Protein AF-K2AXE4-F1 (afdb_monomer)

Foldseek 3Di:
DDDLVVLLQPVVVVDVALVVLVVDPVDDLVSSLSSLVSVLVVLVVVVVVCVVPDPDDDDDPRSNVRSVVSNVVSVVVVVVPPDPPDDDD

Mean predicted aligne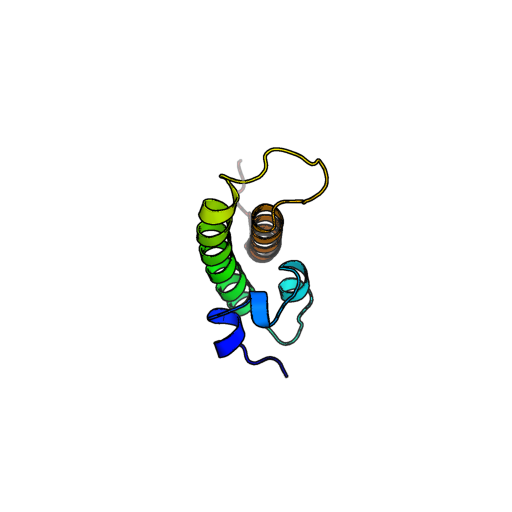d error: 9.84 Å

Structure (mmCIF, N/CA/C/O back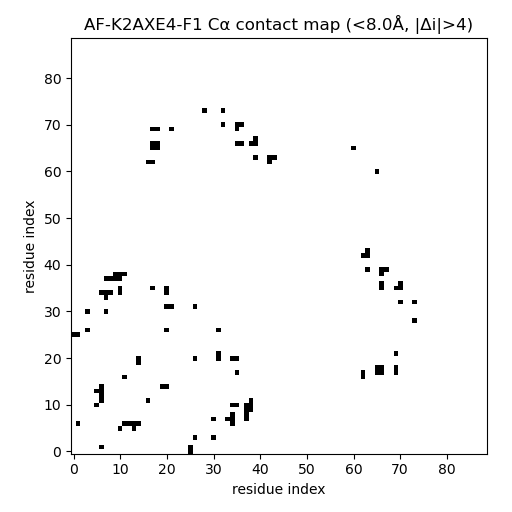bone):
data_AF-K2AXE4-F1
#
_entry.id   AF-K2AXE4-F1
#
loop_
_atom_site.group_PDB
_atom_site.id
_atom_site.type_symbol
_atom_site.label_atom_id
_atom_site.label_alt_id
_atom_site.label_comp_id
_atom_site.label_asym_id
_atom_site.label_entity_id
_atom_site.label_seq_id
_atom_site.pdbx_PDB_ins_code
_atom_site.Cartn_x
_atom_site.Cartn_y
_atom_site.Cartn_z
_atom_site.occupancy
_atom_site.B_iso_or_equiv
_atom_site.auth_seq_id
_atom_site.auth_comp_id
_atom_site.auth_asym_id
_atom_site.auth_atom_id
_atom_site.pdbx_PDB_model_num
ATOM 1 N N . MET A 1 1 ? -2.181 -15.306 6.240 1.00 68.50 1 MET A N 1
ATOM 2 C CA . MET A 1 1 ? -2.176 -14.220 7.241 1.00 68.50 1 MET A CA 1
ATOM 3 C C . MET A 1 1 ? -0.956 -13.373 6.939 1.00 68.50 1 MET A C 1
ATOM 5 O O . MET A 1 1 ? 0.155 -13.878 7.059 1.00 68.50 1 MET A O 1
ATOM 9 N N . ILE A 1 2 ? -1.161 -12.173 6.404 1.00 81.12 2 ILE A N 1
ATOM 10 C CA . ILE A 1 2 ? -0.065 -11.276 6.019 1.00 81.12 2 ILE A CA 1
ATOM 11 C C . ILE A 1 2 ? 0.553 -10.668 7.275 1.00 81.12 2 ILE A C 1
ATOM 13 O O . ILE A 1 2 ? -0.152 -10.343 8.229 1.00 81.12 2 ILE A O 1
ATOM 17 N N . ASN A 1 3 ? 1.879 -10.545 7.286 1.00 87.44 3 ASN A N 1
ATOM 18 C CA . ASN A 1 3 ? 2.584 -9.876 8.368 1.00 87.44 3 ASN A CA 1
ATOM 19 C C . ASN A 1 3 ? 2.652 -8.378 8.066 1.00 87.44 3 ASN A C 1
ATOM 21 O O . ASN A 1 3 ? 3.519 -7.940 7.312 1.00 87.44 3 ASN A O 1
ATOM 25 N N . VAL A 1 4 ? 1.748 -7.606 8.670 1.00 85.75 4 VAL A N 1
ATOM 26 C CA . VAL A 1 4 ? 1.662 -6.153 8.465 1.00 85.75 4 VAL A CA 1
ATOM 27 C C . VAL A 1 4 ? 2.977 -5.456 8.804 1.00 85.75 4 VAL A C 1
ATOM 29 O O . VAL A 1 4 ? 3.426 -4.597 8.055 1.00 85.75 4 VAL A O 1
ATOM 32 N N . ALA A 1 5 ? 3.638 -5.854 9.895 1.00 88.12 5 ALA A N 1
ATOM 33 C CA . ALA A 1 5 ? 4.908 -5.250 10.287 1.00 88.12 5 ALA A CA 1
ATOM 34 C C . ALA A 1 5 ? 5.974 -5.436 9.200 1.00 88.12 5 ALA A C 1
ATOM 36 O O . ALA A 1 5 ? 6.748 -4.522 8.944 1.00 88.12 5 ALA A O 1
ATOM 37 N N . LYS A 1 6 ? 5.980 -6.591 8.524 1.00 87.00 6 LYS A N 1
ATOM 38 C CA . LYS A 1 6 ? 6.886 -6.836 7.398 1.00 87.00 6 LYS A CA 1
ATOM 39 C C . LYS A 1 6 ? 6.466 -6.060 6.148 1.00 87.00 6 LYS A C 1
ATOM 41 O O . LYS A 1 6 ? 7.324 -5.478 5.506 1.00 87.00 6 LYS A O 1
ATOM 46 N N . ALA A 1 7 ? 5.16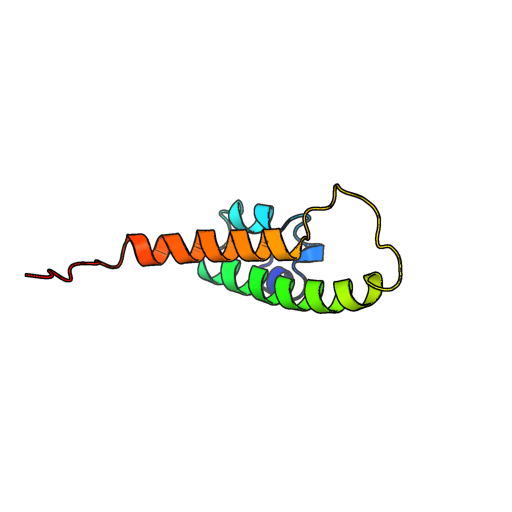9 -5.998 5.854 1.00 87.94 7 ALA A N 1
ATOM 47 C CA . ALA A 1 7 ? 4.639 -5.240 4.721 1.00 87.94 7 ALA A CA 1
ATOM 48 C C . ALA A 1 7 ? 4.905 -3.727 4.816 1.00 87.94 7 ALA A C 1
ATOM 50 O O . ALA A 1 7 ? 5.023 -3.072 3.794 1.00 87.94 7 ALA A O 1
ATOM 51 N N . LYS A 1 8 ? 5.015 -3.168 6.026 1.00 86.50 8 LYS A N 1
ATOM 52 C CA . LYS A 1 8 ? 5.383 -1.756 6.239 1.00 86.50 8 LYS A CA 1
ATOM 53 C C . LYS A 1 8 ? 6.861 -1.460 5.992 1.00 86.50 8 LYS A C 1
ATOM 55 O O . LYS A 1 8 ? 7.202 -0.315 5.713 1.00 86.50 8 LYS A O 1
ATOM 60 N N . ILE A 1 9 ? 7.715 -2.466 6.185 1.00 86.88 9 ILE A N 1
ATOM 61 C CA . ILE A 1 9 ? 9.169 -2.352 6.025 1.00 86.88 9 ILE A CA 1
ATOM 62 C C . ILE A 1 9 ? 9.555 -2.617 4.576 1.00 86.88 9 ILE A C 1
ATOM 64 O O . ILE A 1 9 ? 10.370 -1.893 4.035 1.00 86.88 9 ILE A O 1
ATOM 68 N N . ASP A 1 10 ? 8.995 -3.668 3.980 1.00 84.38 10 ASP A N 1
ATOM 69 C CA . ASP A 1 10 ? 9.294 -4.053 2.607 1.00 84.38 10 ASP A CA 1
ATOM 70 C C . ASP A 1 10 ? 8.007 -4.533 1.916 1.00 84.38 10 ASP A C 1
ATOM 72 O O . ASP A 1 10 ? 7.682 -5.731 1.924 1.00 84.38 10 ASP A O 1
ATOM 76 N N . PRO A 1 11 ? 7.200 -3.588 1.407 1.00 85.38 11 PRO A N 1
ATOM 77 C CA . PRO A 1 11 ? 5.938 -3.900 0.753 1.00 85.38 11 PRO A CA 1
ATOM 78 C C . PRO A 1 11 ? 6.139 -4.666 -0.555 1.00 85.38 11 PRO A C 1
ATOM 80 O O . PRO A 1 11 ? 5.385 -5.605 -0.805 1.00 85.38 11 PRO A O 1
ATOM 83 N N . ALA A 1 12 ? 7.180 -4.347 -1.329 1.00 83.50 12 ALA A N 1
ATOM 84 C CA . ALA A 1 12 ? 7.497 -4.991 -2.605 1.00 83.50 12 ALA A CA 1
ATOM 85 C C . ALA A 1 12 ? 7.856 -6.485 -2.463 1.00 83.50 12 ALA A C 1
ATOM 87 O O . ALA A 1 12 ? 7.613 -7.287 -3.363 1.00 83.50 12 ALA A O 1
ATOM 88 N N . GLN A 1 13 ? 8.405 -6.904 -1.317 1.00 85.00 13 GLN A N 1
ATOM 89 C CA . GLN A 1 13 ? 8.639 -8.324 -1.017 1.00 85.00 13 GLN A CA 1
ATOM 90 C C . GLN A 1 13 ? 7.359 -9.103 -0.685 1.00 85.00 13 GLN A C 1
ATOM 92 O O . GLN A 1 13 ? 7.364 -10.337 -0.721 1.00 85.00 13 GLN A O 1
ATO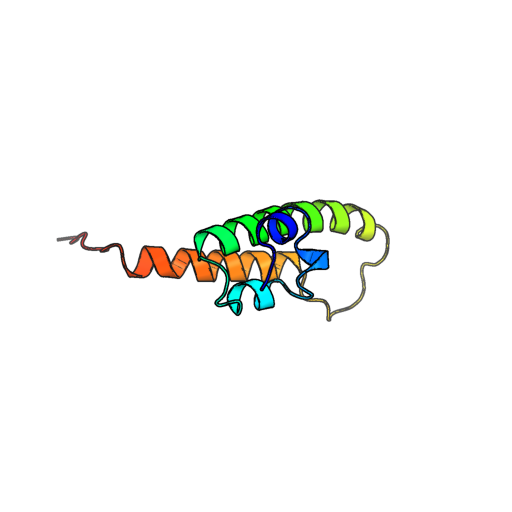M 97 N N . ILE A 1 14 ? 6.286 -8.418 -0.286 1.00 87.94 14 ILE A N 1
ATOM 98 C CA . ILE A 1 14 ? 5.015 -9.043 0.109 1.00 87.94 14 ILE A CA 1
ATOM 99 C C . ILE A 1 14 ? 3.989 -8.963 -1.020 1.00 87.94 14 ILE A C 1
ATOM 101 O O . ILE A 1 14 ? 3.246 -9.921 -1.239 1.00 87.94 14 ILE A O 1
ATOM 105 N N . PHE A 1 15 ? 3.962 -7.839 -1.725 1.00 86.69 15 PHE A N 1
ATOM 106 C CA . PHE A 1 15 ? 3.011 -7.518 -2.772 1.00 86.69 15 PHE A CA 1
ATOM 107 C C . PHE A 1 15 ? 3.753 -7.284 -4.079 1.00 86.69 15 PHE A C 1
ATOM 109 O O . PHE A 1 15 ? 4.740 -6.558 -4.117 1.00 86.69 15 PHE A O 1
ATOM 116 N N . ALA A 1 16 ? 3.254 -7.884 -5.157 1.00 83.69 16 ALA A N 1
ATOM 117 C CA . ALA A 1 16 ? 3.796 -7.643 -6.488 1.00 83.69 16 ALA A CA 1
ATOM 118 C C . ALA A 1 16 ? 3.346 -6.281 -7.037 1.00 83.69 16 ALA A C 1
ATOM 120 O O . ALA A 1 16 ? 4.098 -5.644 -7.769 1.00 83.69 16 ALA A O 1
ATOM 121 N N . HIS A 1 17 ? 2.135 -5.840 -6.667 1.00 85.25 17 HIS A N 1
ATOM 122 C CA . HIS A 1 17 ? 1.563 -4.571 -7.100 1.00 85.25 17 HIS A CA 1
ATOM 123 C C . HIS A 1 17 ? 0.936 -3.798 -5.929 1.00 85.25 17 HIS A C 1
ATOM 125 O O . HIS A 1 17 ? 0.338 -4.401 -5.033 1.00 85.25 17 HIS A O 1
ATOM 131 N N . PRO A 1 18 ? 0.992 -2.456 -5.931 1.00 87.44 18 PRO A N 1
ATOM 132 C CA . PRO A 1 18 ? 0.319 -1.630 -4.925 1.00 87.44 18 PRO A CA 1
ATOM 133 C C . PRO A 1 18 ? -1.202 -1.832 -4.924 1.00 87.44 18 PRO A C 1
ATOM 135 O O . PRO A 1 18 ? -1.838 -1.735 -3.871 1.00 87.44 18 PRO A O 1
ATOM 138 N N . ALA A 1 19 ? -1.788 -2.211 -6.065 1.00 87.88 19 ALA A N 1
ATOM 139 C CA . ALA A 1 19 ? -3.190 -2.607 -6.149 1.00 87.88 19 ALA A CA 1
ATOM 140 C C . ALA A 1 19 ? -3.541 -3.827 -5.266 1.00 87.88 19 ALA A C 1
ATOM 142 O O . ALA A 1 19 ? -4.644 -3.879 -4.715 1.00 87.88 19 ALA A O 1
ATOM 143 N N . ASP A 1 20 ? -2.620 -4.778 -5.053 1.00 90.31 20 ASP A N 1
ATOM 144 C CA . ASP A 1 20 ? -2.857 -5.924 -4.159 1.00 90.31 20 ASP A CA 1
ATOM 145 C C . ASP A 1 20 ? -3.086 -5.465 -2.710 1.00 90.31 20 ASP A C 1
ATOM 147 O O . ASP A 1 20 ? -3.934 -6.012 -2.001 1.00 90.31 20 ASP A O 1
ATOM 151 N N . VAL A 1 21 ? -2.413 -4.390 -2.283 1.00 90.50 21 VAL A N 1
ATOM 152 C CA . VAL A 1 21 ? -2.585 -3.794 -0.947 1.00 90.50 21 VAL A CA 1
ATOM 153 C C . VAL A 1 21 ? -4.017 -3.278 -0.763 1.00 90.50 21 VAL A C 1
ATOM 155 O O . VAL A 1 21 ? -4.593 -3.402 0.321 1.00 90.50 21 VAL A O 1
ATOM 158 N N . LEU A 1 22 ? -4.637 -2.737 -1.821 1.00 88.81 22 LEU A N 1
ATOM 159 C CA . LEU A 1 22 ? -6.044 -2.325 -1.782 1.00 88.81 22 LEU A CA 1
ATOM 160 C C . LEU A 1 22 ? -6.983 -3.518 -1.641 1.00 88.81 22 LEU A C 1
ATOM 162 O O . LEU A 1 22 ? -7.954 -3.440 -0.882 1.00 88.81 22 LEU A O 1
ATOM 166 N N . HIS A 1 23 ? -6.699 -4.604 -2.356 1.00 88.75 23 HIS A N 1
ATOM 167 C CA . HIS A 1 23 ? -7.531 -5.804 -2.370 1.00 88.75 23 HIS A CA 1
ATOM 168 C C . HIS A 1 23 ? -7.403 -6.627 -1.084 1.00 88.75 23 HIS A C 1
ATOM 170 O O . HIS A 1 23 ? -8.292 -7.419 -0.768 1.00 88.75 23 HIS A O 1
ATOM 176 N N . GLU A 1 24 ? -6.356 -6.397 -0.292 1.00 89.50 24 GLU A N 1
ATOM 177 C CA . GLU A 1 24 ? -6.167 -7.102 0.964 1.00 89.50 24 GLU A CA 1
ATOM 178 C C . GLU A 1 24 ? -7.206 -6.737 2.023 1.00 89.50 24 GLU A C 1
ATOM 180 O O . GLU A 1 24 ? -7.182 -5.668 2.635 1.00 89.50 24 GLU A O 1
ATOM 185 N N . ALA A 1 25 ? -8.116 -7.669 2.295 1.00 86.69 25 ALA A N 1
ATOM 186 C CA . ALA A 1 25 ? -9.098 -7.547 3.370 1.00 86.69 25 ALA A CA 1
ATOM 187 C C . ALA A 1 25 ? -8.476 -7.737 4.766 1.00 86.69 25 ALA A C 1
ATOM 189 O O . ALA A 1 25 ? -9.086 -7.369 5.767 1.00 86.69 25 ALA A O 1
ATOM 190 N N . SER A 1 26 ? -7.266 -8.304 4.837 1.00 87.81 26 SER A N 1
ATOM 191 C CA . SER A 1 26 ? -6.533 -8.513 6.091 1.00 87.81 26 SER A CA 1
ATOM 192 C C . SER A 1 26 ? -5.992 -7.213 6.692 1.00 87.81 26 SER A C 1
ATOM 194 O O . SER A 1 26 ? -5.620 -7.200 7.863 1.00 87.81 26 SER A O 1
ATOM 196 N N . LEU A 1 27 ? -5.900 -6.154 5.883 1.00 88.56 27 LEU A N 1
ATOM 197 C CA . LEU A 1 27 ? -5.317 -4.873 6.255 1.00 88.56 27 LEU A CA 1
ATOM 198 C C . LEU A 1 27 ? -6.410 -3.844 6.507 1.00 88.56 27 LEU A C 1
ATOM 200 O O . LEU A 1 27 ? -7.352 -3.694 5.722 1.00 88.56 27 LEU A O 1
ATOM 204 N N . THR A 1 28 ? -6.245 -3.074 7.573 1.00 89.44 28 THR A N 1
ATOM 205 C CA . THR A 1 28 ? -7.060 -1.879 7.785 1.00 89.44 28 THR A CA 1
ATOM 206 C C . THR A 1 28 ? -6.674 -0.784 6.795 1.00 89.44 28 THR A C 1
ATOM 208 O O . THR A 1 28 ? -5.561 -0.741 6.274 1.00 89.44 28 THR A O 1
ATOM 211 N N . ARG A 1 29 ? -7.594 0.147 6.539 1.00 87.38 29 ARG A N 1
ATOM 212 C CA . ARG A 1 29 ? -7.347 1.290 5.649 1.00 87.38 29 ARG A CA 1
ATOM 213 C C . ARG A 1 29 ? -6.108 2.093 6.058 1.00 87.38 29 ARG A C 1
ATOM 215 O O . ARG A 1 29 ? -5.325 2.467 5.194 1.00 87.38 29 ARG A O 1
ATOM 222 N N . GLU A 1 30 ? -5.914 2.317 7.355 1.00 89.50 30 GLU A N 1
ATOM 223 C CA . GLU A 1 30 ? -4.733 3.010 7.883 1.00 89.50 30 GLU A CA 1
ATOM 224 C C . GLU A 1 30 ? -3.443 2.232 7.598 1.00 89.50 30 GLU A C 1
ATOM 226 O O . GLU A 1 30 ? -2.465 2.819 7.145 1.00 89.50 30 GLU A O 1
ATOM 231 N N . GLU A 1 31 ? -3.449 0.908 7.776 1.00 91.56 31 GLU A N 1
ATOM 232 C CA . GLU A 1 31 ? -2.298 0.061 7.445 1.00 91.56 31 GLU A CA 1
ATOM 233 C C . GLU A 1 31 ? -1.991 0.066 5.949 1.00 91.56 31 GLU A C 1
ATOM 235 O O . GLU A 1 31 ? -0.825 0.150 5.581 1.00 91.56 31 GLU A O 1
ATOM 240 N N . LYS A 1 32 ? -3.015 0.041 5.087 1.00 92.12 32 LYS A N 1
ATOM 241 C CA . LYS A 1 32 ? -2.836 0.158 3.632 1.00 92.12 32 LYS A CA 1
ATOM 242 C C . LYS A 1 32 ? -2.160 1.474 3.258 1.00 92.12 32 LYS A C 1
ATOM 244 O O . LYS A 1 32 ? -1.238 1.468 2.452 1.00 92.12 32 LYS A O 1
ATOM 249 N N . ILE A 1 33 ? -2.592 2.587 3.856 1.00 91.75 33 ILE A N 1
ATOM 250 C CA . ILE A 1 33 ? -1.987 3.908 3.630 1.00 91.75 33 ILE A CA 1
ATOM 251 C C . ILE A 1 33 ? -0.525 3.917 4.085 1.00 91.75 33 ILE A C 1
ATOM 253 O O . ILE A 1 33 ? 0.326 4.431 3.369 1.00 91.75 33 ILE A O 1
ATOM 257 N N . ASP A 1 34 ? -0.234 3.354 5.257 1.00 92.00 34 ASP A N 1
ATOM 258 C CA . ASP A 1 34 ? 1.121 3.301 5.815 1.00 92.00 34 ASP A CA 1
ATOM 259 C C . ASP A 1 34 ? 2.069 2.479 4.924 1.00 92.00 34 ASP A C 1
ATOM 261 O O . ASP A 1 34 ? 3.149 2.942 4.574 1.00 92.00 34 ASP A O 1
ATOM 265 N N . ILE A 1 35 ? 1.612 1.307 4.471 1.00 91.94 35 ILE A N 1
ATOM 266 C CA . ILE A 1 35 ? 2.334 0.416 3.549 1.00 91.94 35 ILE A CA 1
ATOM 267 C C . ILE A 1 35 ? 2.599 1.116 2.210 1.00 91.94 35 ILE A C 1
ATOM 269 O O . ILE A 1 35 ? 3.735 1.138 1.746 1.00 91.94 35 ILE A O 1
ATOM 273 N N . LEU A 1 36 ? 1.569 1.716 1.601 1.00 91.44 36 LEU A N 1
ATOM 274 C CA . LEU A 1 36 ? 1.691 2.420 0.320 1.00 91.44 36 LEU A CA 1
ATOM 275 C C . LEU A 1 36 ? 2.618 3.640 0.412 1.00 91.44 36 LEU A C 1
ATOM 277 O O . LEU A 1 36 ? 3.349 3.910 -0.532 1.00 91.44 36 LEU A O 1
ATOM 281 N N . LYS A 1 37 ? 2.628 4.357 1.543 1.00 89.75 37 LYS A N 1
ATOM 282 C CA . LYS A 1 37 ? 3.551 5.480 1.774 1.00 89.75 37 LYS A CA 1
ATOM 283 C C . LYS A 1 37 ? 5.004 5.041 1.914 1.00 89.75 37 LYS A C 1
ATOM 285 O O . LYS A 1 37 ? 5.871 5.711 1.364 1.00 89.75 37 LYS A O 1
ATOM 290 N N . SER A 1 38 ? 5.275 3.952 2.639 1.00 89.31 38 SER A N 1
ATOM 291 C CA . SER A 1 38 ? 6.627 3.376 2.666 1.00 89.31 38 SER A CA 1
ATOM 292 C C . SER A 1 38 ? 7.053 2.972 1.257 1.00 89.31 38 SER A C 1
ATOM 294 O O . SER A 1 38 ? 8.140 3.325 0.819 1.00 89.31 38 SER A O 1
ATOM 296 N N . TRP A 1 39 ? 6.152 2.325 0.510 1.00 88.31 39 TRP A N 1
ATOM 297 C CA . TRP A 1 39 ? 6.433 1.893 -0.856 1.00 88.31 39 TRP A CA 1
ATOM 298 C C . TRP A 1 39 ? 6.732 3.063 -1.802 1.00 88.31 39 TRP A C 1
ATOM 300 O O . TRP A 1 39 ? 7.643 2.973 -2.614 1.00 88.31 39 TRP A O 1
ATOM 310 N N . GLU A 1 40 ? 6.008 4.180 -1.678 1.00 87.81 40 GLU A N 1
ATOM 311 C CA . GLU A 1 40 ? 6.277 5.409 -2.438 1.00 87.81 40 GLU A CA 1
ATOM 312 C C . GLU A 1 40 ? 7.731 5.869 -2.268 1.00 87.81 40 GLU A C 1
ATOM 314 O O . GLU A 1 40 ? 8.372 6.268 -3.238 1.00 87.81 40 GLU A O 1
ATOM 319 N N . TYR A 1 41 ? 8.251 5.801 -1.040 1.00 83.19 41 TYR A N 1
ATOM 320 C CA . TYR A 1 41 ? 9.609 6.221 -0.717 1.00 83.19 41 TYR A CA 1
ATOM 321 C C . TYR A 1 41 ? 10.653 5.261 -1.302 1.00 83.19 41 TYR A C 1
ATOM 323 O O . TYR A 1 41 ? 11.571 5.718 -1.982 1.00 83.19 41 TYR A O 1
ATOM 331 N N . ASP A 1 42 ? 10.464 3.950 -1.125 1.00 78.94 42 ASP A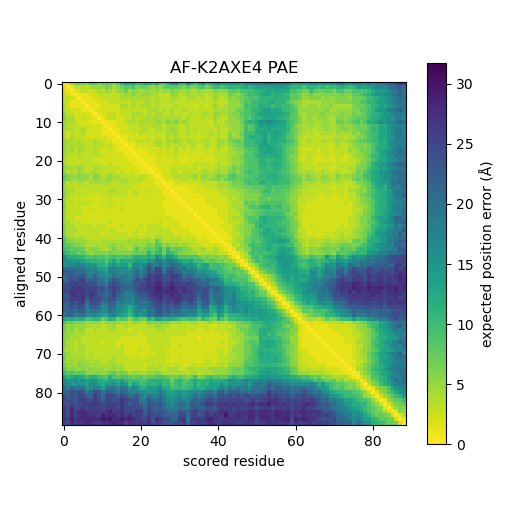 N 1
ATOM 332 C CA . ASP A 1 42 ? 11.336 2.913 -1.693 1.00 78.94 42 ASP A CA 1
ATOM 333 C C . ASP A 1 42 ? 11.366 2.945 -3.232 1.00 78.94 42 ASP A C 1
ATOM 335 O O . ASP A 1 42 ? 12.443 2.908 -3.826 1.00 78.94 42 ASP A O 1
ATOM 339 N N . GLU A 1 43 ? 10.211 3.075 -3.902 1.00 78.50 43 GLU A N 1
ATOM 340 C CA . GLU A 1 43 ? 10.153 3.190 -5.371 1.00 78.50 43 GLU A CA 1
ATOM 341 C C . GLU A 1 43 ? 10.780 4.495 -5.861 1.00 78.50 43 GLU A C 1
ATOM 343 O O . GLU A 1 43 ? 11.387 4.520 -6.927 1.00 78.50 43 GLU A O 1
ATOM 348 N N . CYS A 1 44 ? 10.661 5.586 -5.099 1.00 69.25 44 CYS A N 1
ATOM 349 C CA . CYS A 1 44 ? 11.332 6.842 -5.423 1.00 69.25 44 CYS A CA 1
ATOM 350 C C . CYS A 1 44 ? 12.861 6.682 -5.353 1.00 69.25 44 CYS A C 1
ATOM 352 O O . CYS A 1 44 ? 13.560 7.14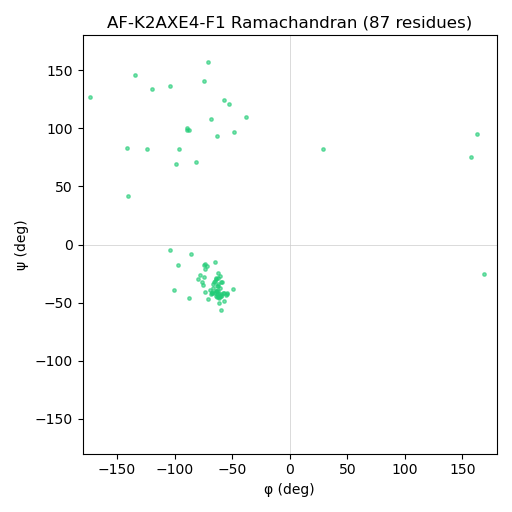4 -6.253 1.00 69.25 44 CYS A O 1
ATOM 354 N N . GLU A 1 45 ? 13.389 5.974 -4.348 1.00 67.88 45 GLU A N 1
ATOM 355 C CA . GLU A 1 45 ? 14.826 5.676 -4.245 1.00 67.88 45 GLU A CA 1
ATOM 356 C C . GLU A 1 45 ? 15.310 4.6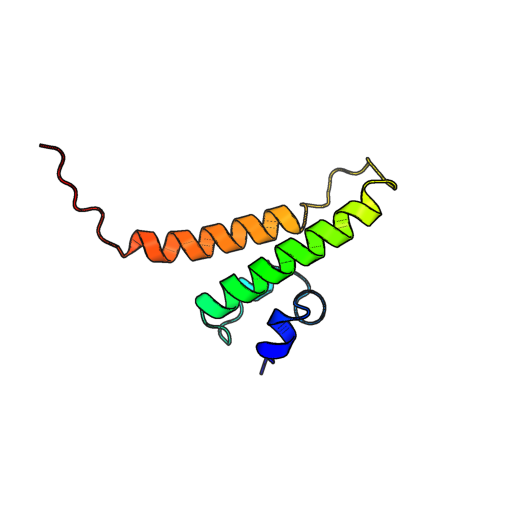83 -5.320 1.00 67.88 45 GLU A C 1
ATOM 358 O O . GLU A 1 45 ? 16.381 4.881 -5.900 1.00 67.88 45 GLU A O 1
ATOM 363 N N . LEU A 1 46 ? 14.517 3.654 -5.644 1.00 62.41 46 LEU A N 1
ATOM 364 C CA . LEU A 1 46 ? 14.811 2.687 -6.712 1.00 62.41 46 LEU A CA 1
ATOM 365 C C . LEU A 1 46 ? 14.754 3.322 -8.108 1.00 62.41 46 LEU A C 1
ATOM 367 O O . LEU A 1 46 ? 15.632 3.071 -8.934 1.00 62.41 46 LEU A O 1
ATOM 371 N N . SER A 1 47 ? 13.779 4.197 -8.365 1.00 54.78 47 SER A N 1
ATOM 372 C CA . SER A 1 47 ? 13.617 4.876 -9.656 1.00 54.78 47 SER A CA 1
ATOM 373 C C . SER A 1 47 ? 14.795 5.807 -9.967 1.00 54.78 47 SER A C 1
ATOM 375 O O . SER A 1 47 ? 15.192 5.918 -11.127 1.00 54.78 47 SER A O 1
ATOM 377 N N . VAL A 1 48 ? 15.437 6.403 -8.952 1.00 54.62 48 VAL A N 1
ATOM 378 C CA . VAL A 1 48 ? 16.670 7.196 -9.137 1.00 54.62 48 VAL A CA 1
ATOM 379 C C . VAL A 1 48 ? 17.829 6.332 -9.652 1.00 54.62 48 VAL A C 1
ATOM 381 O O . VAL A 1 48 ? 18.683 6.831 -10.385 1.00 54.62 48 VAL A O 1
ATOM 384 N N . ALA A 1 49 ? 17.859 5.036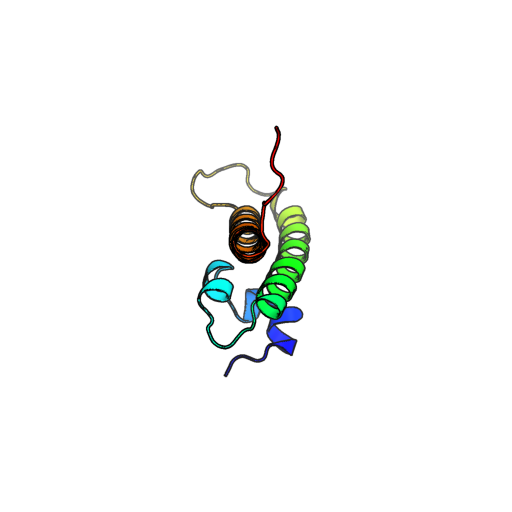 -9.323 1.00 52.16 49 ALA A N 1
ATOM 385 C CA . ALA A 1 49 ? 18.884 4.116 -9.817 1.00 52.16 49 ALA A CA 1
ATOM 386 C C . ALA A 1 49 ? 18.636 3.653 -11.268 1.00 52.16 49 ALA A C 1
ATOM 388 O O . ALA A 1 49 ? 19.594 3.328 -11.973 1.00 52.16 49 ALA A O 1
ATOM 389 N N . GLU A 1 50 ? 17.383 3.646 -11.738 1.00 51.03 50 GLU A N 1
ATOM 390 C CA . GLU A 1 50 ? 17.017 3.205 -13.096 1.00 51.03 50 GLU A CA 1
ATOM 391 C C . GLU A 1 50 ? 16.858 4.356 -14.111 1.00 51.03 50 GLU A C 1
ATOM 393 O O . GLU A 1 50 ? 16.954 4.128 -15.321 1.00 51.03 50 GLU A O 1
ATOM 398 N N . GLU A 1 51 ? 16.705 5.608 -13.661 1.00 49.81 51 GLU A N 1
ATOM 399 C CA . GLU A 1 51 ? 16.569 6.779 -14.546 1.00 49.81 51 GLU A CA 1
ATOM 400 C C . GLU A 1 51 ? 17.816 7.081 -15.406 1.00 49.81 51 GLU A C 1
ATOM 402 O O . GLU A 1 51 ? 17.702 7.776 -16.422 1.00 49.81 51 GLU A O 1
ATOM 407 N N . GLU A 1 52 ? 18.985 6.503 -15.102 1.00 51.22 52 GLU A N 1
ATOM 408 C CA . GLU A 1 52 ? 20.159 6.569 -15.989 1.00 51.22 52 GLU A CA 1
ATOM 409 C C . GLU A 1 52 ? 20.187 5.478 -17.081 1.00 51.22 52 GLU A C 1
ATOM 411 O O . GLU A 1 52 ? 21.024 5.553 -17.985 1.00 51.22 52 GLU A O 1
ATOM 416 N N . ASN A 1 53 ? 19.283 4.484 -17.069 1.00 48.47 53 ASN A N 1
ATOM 417 C CA . ASN A 1 53 ? 19.396 3.322 -17.961 1.00 48.47 53 ASN A CA 1
ATOM 418 C C . ASN A 1 53 ? 18.086 2.805 -18.575 1.00 48.47 53 ASN A C 1
ATOM 420 O O . ASN A 1 53 ? 17.925 1.597 -18.686 1.00 48.47 53 ASN A O 1
ATOM 424 N N . MET A 1 54 ? 17.184 3.688 -19.026 1.00 50.41 54 MET A N 1
ATOM 425 C CA . MET A 1 54 ? 16.467 3.562 -20.317 1.00 50.41 54 MET A CA 1
ATOM 426 C C . MET A 1 54 ? 15.222 4.456 -20.368 1.00 50.41 54 MET A C 1
ATOM 428 O O . MET A 1 54 ? 14.099 4.058 -20.063 1.00 50.41 54 MET A O 1
ATOM 432 N N . ARG A 1 55 ? 15.388 5.653 -20.942 1.00 49.94 55 ARG A N 1
ATOM 433 C CA . ARG A 1 55 ? 14.290 6.306 -21.662 1.00 49.94 55 ARG A CA 1
ATOM 434 C C . ARG A 1 55 ? 13.916 5.438 -22.863 1.00 49.94 55 ARG A C 1
ATOM 436 O O . ARG A 1 55 ? 14.515 5.584 -23.925 1.00 49.94 55 ARG A O 1
ATOM 443 N N . GLY A 1 56 ? 12.935 4.552 -22.726 1.00 49.78 56 GLY A N 1
ATOM 444 C CA . GLY A 1 56 ? 12.381 3.892 -23.905 1.00 49.78 56 GLY A CA 1
ATOM 445 C C . GLY A 1 56 ? 11.690 2.563 -23.674 1.00 49.78 56 GLY A C 1
ATOM 446 O O . GLY A 1 56 ? 12.184 1.543 -24.131 1.00 49.78 56 GLY A O 1
ATOM 447 N N . SER A 1 57 ? 10.481 2.576 -23.121 1.00 43.88 57 SER A N 1
ATOM 448 C CA . SER A 1 57 ? 9.348 1.976 -23.835 1.00 43.88 57 SER A CA 1
ATOM 449 C C . SER A 1 57 ? 8.034 2.231 -23.119 1.00 43.88 57 SER A C 1
ATOM 451 O O . SER A 1 57 ? 7.839 1.941 -21.946 1.00 43.88 57 SER A O 1
ATOM 453 N N . ASN A 1 58 ? 7.127 2.775 -23.910 1.00 48.50 58 ASN A N 1
ATOM 454 C CA . ASN A 1 58 ? 5.706 2.934 -23.694 1.00 48.50 58 ASN A CA 1
ATOM 455 C C . ASN A 1 58 ? 5.075 1.607 -23.206 1.00 48.50 58 ASN A C 1
ATOM 457 O O . ASN A 1 58 ? 4.795 0.738 -24.030 1.00 48.50 58 ASN A O 1
ATOM 461 N N . GLY A 1 59 ? 4.882 1.423 -21.894 1.00 47.19 59 GLY A N 1
ATOM 462 C CA . GLY A 1 59 ? 4.235 0.213 -21.361 1.00 47.19 59 GLY A CA 1
ATOM 463 C C . GLY A 1 59 ? 4.316 -0.009 -19.849 1.00 47.19 59 GLY A C 1
ATOM 464 O O . GLY A 1 59 ? 3.422 -0.646 -19.300 1.00 47.19 59 GLY A O 1
ATOM 465 N N . HIS A 1 60 ? 5.319 0.535 -19.160 1.00 49.16 60 HIS A N 1
ATOM 466 C CA . HIS A 1 60 ? 5.375 0.467 -17.700 1.00 49.16 60 HIS A CA 1
ATOM 467 C C . HIS A 1 60 ? 4.652 1.679 -17.116 1.00 49.16 60 HIS A C 1
ATOM 469 O O . HIS A 1 60 ? 5.196 2.779 -17.076 1.00 49.16 60 HIS A O 1
ATOM 475 N N . ALA A 1 61 ? 3.392 1.498 -16.716 1.00 53.94 61 ALA A N 1
ATOM 476 C CA . ALA A 1 61 ? 2.780 2.412 -15.763 1.00 53.94 61 ALA A CA 1
ATOM 477 C C . ALA A 1 61 ? 3.722 2.492 -14.553 1.00 53.94 61 ALA A C 1
ATOM 479 O O . ALA A 1 61 ? 4.087 1.458 -13.996 1.00 53.94 61 ALA A O 1
ATOM 480 N N . ASN A 1 62 ? 4.205 3.693 -14.230 1.00 72.06 62 ASN A N 1
ATOM 481 C CA . ASN A 1 62 ? 5.149 3.883 -13.134 1.00 72.06 62 ASN A CA 1
ATOM 482 C C . ASN A 1 62 ? 4.508 3.329 -11.856 1.00 72.06 62 ASN A C 1
ATOM 484 O O . ASN A 1 62 ? 3.409 3.761 -11.510 1.00 72.06 62 ASN A O 1
ATOM 488 N N . CYS A 1 63 ? 5.176 2.403 -11.164 1.00 76.38 63 CYS A N 1
ATOM 489 C CA . CYS A 1 63 ? 4.694 1.830 -9.901 1.00 76.38 63 CYS A CA 1
ATOM 490 C C . CYS A 1 63 ? 4.265 2.941 -8.922 1.00 76.38 63 CYS A C 1
ATOM 492 O O . CYS A 1 63 ? 3.200 2.879 -8.309 1.00 76.38 63 CYS A O 1
ATOM 494 N N . LEU A 1 64 ? 5.022 4.043 -8.916 1.00 81.25 64 LEU A N 1
ATOM 495 C CA . LEU A 1 64 ? 4.714 5.280 -8.205 1.00 81.25 64 LEU A CA 1
ATOM 496 C C . LEU A 1 64 ? 3.335 5.886 -8.542 1.00 81.25 64 LEU A C 1
ATOM 498 O O . LEU A 1 64 ? 2.617 6.310 -7.639 1.00 81.25 64 LEU A O 1
ATOM 502 N N . ASP A 1 65 ? 2.936 5.933 -9.817 1.00 83.31 65 ASP A N 1
ATOM 503 C CA . ASP A 1 65 ? 1.612 6.444 -10.212 1.00 83.31 65 ASP A CA 1
ATOM 504 C C . ASP A 1 65 ? 0.490 5.559 -9.657 1.00 83.31 65 ASP A C 1
ATOM 506 O O . ASP A 1 65 ? -0.517 6.056 -9.148 1.00 83.31 65 ASP A O 1
ATOM 510 N N . GLU A 1 66 ? 0.699 4.243 -9.684 1.00 86.62 66 GLU A N 1
ATOM 511 C CA . GLU A 1 66 ? -0.257 3.270 -9.169 1.00 86.62 66 GLU A CA 1
ATOM 512 C C . GLU A 1 66 ? -0.386 3.375 -7.638 1.00 86.62 66 GLU A C 1
ATOM 514 O O . GLU A 1 66 ? -1.504 3.414 -7.115 1.00 86.62 66 GLU A O 1
ATOM 519 N N . ILE A 1 67 ? 0.730 3.549 -6.916 1.00 88.88 67 ILE A N 1
ATOM 520 C CA . ILE A 1 67 ? 0.750 3.841 -5.472 1.00 88.88 67 ILE A CA 1
ATOM 521 C C . ILE A 1 67 ? -0.053 5.114 -5.163 1.00 88.88 67 ILE A C 1
ATOM 523 O O . ILE A 1 67 ? -0.923 5.108 -4.284 1.00 88.88 67 ILE A O 1
ATOM 527 N N . LEU A 1 68 ? 0.181 6.198 -5.910 1.00 88.12 68 LEU A N 1
ATOM 528 C CA . LEU A 1 68 ? -0.525 7.470 -5.730 1.00 88.12 68 LEU A CA 1
ATOM 529 C C . LEU A 1 68 ? -2.028 7.343 -6.012 1.00 88.12 68 LEU A C 1
ATOM 531 O O . LEU A 1 68 ? -2.839 7.916 -5.277 1.00 88.12 68 LEU A O 1
ATOM 535 N N . GLN A 1 69 ? -2.425 6.591 -7.044 1.00 89.81 69 GLN A N 1
ATOM 536 C CA . GLN A 1 69 ? -3.835 6.284 -7.303 1.00 89.81 69 GLN A CA 1
ATOM 537 C C . GLN A 1 69 ? -4.461 5.511 -6.143 1.00 89.81 69 GLN A C 1
ATOM 539 O O . GLN A 1 69 ? -5.552 5.871 -5.692 1.00 89.81 69 GLN A O 1
ATOM 544 N N . CYS A 1 70 ? -3.762 4.506 -5.612 1.00 90.75 70 CYS A N 1
ATOM 545 C CA . CYS A 1 70 ? -4.238 3.721 -4.479 1.00 90.75 70 CYS A CA 1
ATOM 546 C C . CYS A 1 70 ? -4.431 4.590 -3.230 1.00 90.75 70 CYS A C 1
ATOM 548 O O . CYS A 1 70 ? -5.490 4.550 -2.601 1.00 90.75 70 CYS A O 1
ATOM 550 N N . LEU A 1 71 ? -3.457 5.443 -2.906 1.00 89.94 71 LEU A N 1
ATOM 551 C CA . LEU A 1 71 ? -3.548 6.385 -1.790 1.00 89.94 71 LEU A CA 1
ATOM 552 C C . LEU A 1 71 ? -4.720 7.360 -1.949 1.00 89.94 71 LEU A C 1
ATOM 554 O O . LEU A 1 71 ? -5.451 7.602 -0.987 1.00 89.94 71 LEU A O 1
ATOM 558 N N . ARG A 1 72 ? -4.944 7.889 -3.160 1.00 88.69 72 ARG A N 1
ATOM 559 C CA . ARG A 1 72 ? -6.094 8.761 -3.449 1.00 88.69 72 ARG A CA 1
ATOM 560 C C . ARG A 1 72 ? -7.421 8.033 -3.295 1.00 88.69 72 ARG A C 1
ATOM 562 O O . ARG A 1 72 ? -8.336 8.605 -2.711 1.00 88.69 72 ARG A O 1
ATOM 569 N N . ALA A 1 73 ? -7.530 6.804 -3.799 1.00 88.38 73 ALA A N 1
ATOM 570 C CA . ALA A 1 73 ? -8.739 5.994 -3.674 1.00 88.38 73 ALA A CA 1
ATOM 571 C C . ALA A 1 73 ? -9.065 5.719 -2.205 1.00 88.38 73 ALA A C 1
ATOM 573 O O . ALA A 1 73 ? -10.212 5.884 -1.789 1.00 88.38 73 ALA A O 1
ATOM 574 N N . LEU A 1 74 ? -8.043 5.395 -1.404 1.00 87.38 74 LEU A N 1
ATOM 575 C CA . LEU A 1 74 ? -8.202 5.274 0.036 1.00 87.38 74 LEU A CA 1
ATOM 576 C C . LEU A 1 74 ? -8.681 6.605 0.602 1.00 87.38 74 LEU A C 1
ATOM 578 O O . LEU A 1 74 ? -9.753 6.602 1.187 1.00 87.38 74 LEU A O 1
ATOM 582 N N . HIS A 1 75 ? -7.983 7.729 0.393 1.00 84.81 75 HIS A N 1
ATOM 583 C CA . HIS A 1 75 ? -8.331 9.045 0.961 1.00 84.81 75 HIS A CA 1
ATOM 584 C C . HIS A 1 75 ? -9.744 9.529 0.583 1.00 84.81 75 HIS A C 1
ATOM 586 O O . HIS A 1 75 ? -10.479 10.005 1.444 1.00 84.81 75 HIS A O 1
ATOM 592 N N . ALA A 1 76 ? -10.170 9.340 -0.668 1.00 81.44 76 ALA A N 1
ATOM 593 C CA . ALA A 1 76 ? -11.503 9.726 -1.139 1.00 81.44 76 ALA A CA 1
ATOM 594 C C . ALA A 1 76 ? -12.642 9.046 -0.354 1.00 81.44 76 ALA A C 1
ATOM 596 O O . ALA A 1 76 ? -13.690 9.656 -0.129 1.00 81.44 76 ALA A O 1
ATOM 597 N N . ASP A 1 77 ? -12.416 7.820 0.123 1.00 69.88 77 ASP A N 1
ATOM 598 C CA . ASP A 1 77 ? -13.369 7.074 0.948 1.00 69.88 77 ASP A CA 1
ATOM 599 C C . ASP A 1 77 ? -13.614 7.732 2.330 1.00 69.88 77 ASP A C 1
ATOM 601 O O . ASP A 1 77 ? -14.745 7.722 2.812 1.00 69.88 77 ASP A O 1
ATOM 605 N N . GLU A 1 78 ? -12.630 8.419 2.952 1.00 66.38 78 GLU A N 1
ATOM 606 C CA . GLU A 1 78 ? -12.891 9.136 4.227 1.00 66.38 78 GLU A CA 1
ATOM 607 C C . GLU A 1 78 ? -13.672 10.426 4.032 1.00 66.38 78 GLU A C 1
ATOM 609 O O . GLU A 1 78 ? -14.458 10.826 4.895 1.00 66.38 78 GLU A O 1
ATOM 614 N N . THR A 1 79 ? -13.423 11.113 2.918 1.00 58.91 79 THR A N 1
ATOM 615 C CA . THR A 1 79 ? -13.983 12.443 2.687 1.00 58.91 79 THR A CA 1
ATOM 616 C C . THR A 1 79 ? -15.427 12.342 2.216 1.00 58.91 79 THR A C 1
ATOM 618 O O . THR A 1 79 ? -16.237 13.195 2.571 1.00 58.91 79 THR A O 1
ATOM 621 N N . GLY A 1 80 ? -15.786 11.253 1.524 1.00 55.62 80 GLY A N 1
ATOM 622 C CA . GLY A 1 80 ? -17.162 10.955 1.119 1.00 55.62 80 GLY A CA 1
ATOM 623 C C . GLY A 1 80 ? -18.141 10.768 2.287 1.00 55.62 80 GLY A C 1
ATOM 624 O O . GLY A 1 80 ? -19.331 11.031 2.125 1.00 55.62 80 GLY A O 1
ATOM 625 N N . SER A 1 81 ? -17.656 10.395 3.478 1.00 53.38 81 SER A N 1
ATOM 626 C CA . SER A 1 81 ? -18.484 10.238 4.687 1.00 53.38 81 SER A CA 1
ATOM 627 C C . SER A 1 81 ? -18.362 11.377 5.706 1.00 53.38 81 SER A C 1
ATOM 629 O O . SER A 1 81 ? -19.114 11.395 6.682 1.00 53.38 81 SER A O 1
ATOM 631 N N . ARG A 1 82 ? -17.475 12.360 5.494 1.00 50.84 82 ARG A N 1
ATOM 632 C CA . ARG A 1 82 ? -17.364 13.557 6.346 1.00 50.84 82 ARG A CA 1
ATOM 633 C C . ARG A 1 82 ? -18.103 14.733 5.704 1.00 50.84 82 ARG A C 1
ATOM 635 O O . ARG A 1 82 ? -17.487 15.694 5.268 1.00 50.84 82 ARG A O 1
ATOM 642 N N . SER A 1 83 ? -19.429 14.635 5.668 1.00 47.78 83 SER A N 1
ATOM 643 C CA . SER A 1 83 ? -20.378 15.759 5.700 1.00 47.78 83 SER A CA 1
ATOM 644 C C . SER A 1 83 ? -19.869 17.086 5.112 1.00 47.78 83 SER A C 1
ATOM 646 O O . SER A 1 83 ? -19.492 17.987 5.861 1.00 47.78 83 SER A O 1
ATOM 648 N N . ILE A 1 84 ? -19.920 17.260 3.789 1.00 53.16 84 ILE A N 1
ATOM 649 C CA . ILE A 1 84 ? -19.884 18.611 3.207 1.00 53.16 84 ILE A CA 1
ATOM 650 C C . ILE A 1 84 ? -21.309 19.181 3.281 1.00 53.16 84 ILE A C 1
ATOM 652 O O . ILE A 1 84 ? -22.017 19.277 2.285 1.00 53.16 84 ILE A O 1
ATOM 656 N N . ASP A 1 85 ? -21.748 19.506 4.501 1.00 55.09 85 ASP A N 1
ATOM 657 C CA . ASP A 1 85 ? -22.830 20.465 4.743 1.00 55.09 85 ASP A CA 1
ATOM 658 C C . ASP A 1 85 ? -22.168 21.811 5.041 1.00 55.09 85 ASP A C 1
ATOM 660 O O . ASP A 1 85 ? -21.924 22.194 6.182 1.00 55.09 85 ASP A O 1
ATOM 664 N N . THR A 1 86 ? -21.789 22.516 3.984 1.00 59.00 86 THR A N 1
ATOM 665 C CA . THR A 1 86 ? -21.578 23.959 4.053 1.00 59.00 86 THR A CA 1
ATOM 666 C C . THR A 1 86 ? -22.470 24.583 3.000 1.00 59.00 86 THR A C 1
ATOM 668 O O . THR A 1 86 ? -22.057 24.878 1.881 1.00 59.00 86 THR A O 1
ATOM 671 N N . LYS A 1 87 ? -23.743 24.749 3.384 1.00 56.41 87 LYS A N 1
ATOM 672 C CA . LYS A 1 87 ? -24.685 25.694 2.776 1.00 56.41 87 LYS A CA 1
ATOM 673 C C . LYS A 1 87 ? -23.952 26.986 2.410 1.00 56.41 87 LYS A C 1
ATOM 675 O O . LYS A 1 87 ? -23.615 27.774 3.292 1.00 56.41 87 LYS A O 1
ATOM 680 N N . HIS A 1 88 ? -23.775 27.235 1.122 1.00 52.03 88 HIS A N 1
ATOM 681 C CA . HIS A 1 88 ? -23.661 28.599 0.633 1.00 52.03 88 HIS A CA 1
ATOM 682 C C . HIS A 1 88 ? -25.081 29.068 0.315 1.00 52.03 88 HIS A C 1
ATOM 684 O O . HIS A 1 88 ? -25.677 28.639 -0.673 1.00 52.03 88 HIS A O 1
ATOM 690 N N . GLY A 1 89 ? -25.645 29.847 1.240 1.00 48.62 89 GLY A N 1
ATOM 691 C CA . GLY A 1 89 ? -26.760 30.750 0.954 1.00 48.62 89 GLY A CA 1
ATOM 692 C C . GLY A 1 89 ? -26.259 32.065 0.381 1.00 48.62 89 GLY A C 1
ATOM 693 O O . GLY A 1 89 ? -25.043 32.338 0.537 1.00 48.62 89 GLY A O 1
#

Secondary structure (DSSP, 8-state):
---HHHHHH-STTT-SSHHHHHH-TTS-HHHHHHHHHHHHHHHHHHHHHHTTS----TT---HHHHHHHHHHHHHHHHHHTS-------

pLDDT: mean 75.28, std 16.29, range [43.88, 92.12]

Nearest PDB structures (foldseek):
  6ssi-assembly1_D  TM=4.628E-01  e=1.741E+00  Dickeya chrysanthemi
  6ssp-assembly2_I  TM=4.261E-01  e=1.545E+00  Dickeya chrysanthemi
  6ssi-assembly1_A  TM=4.248E-01  e=1.545E+00  Dickeya chrysanthemi
  6ssp-assembly1_B  TM=4.069E-01  e=2.213E+00  Dickeya chrysanthemi
  6ssp-assembly2_F  TM=4.631E-01  e=3.172E+00  Dickeya chrysanthemi

Sequence (89 aa):
MINVAKAKIDPAQIFAHPADVLHEASLTREEKIDILKSWEYDECELSVAEEENMRGSNGHANCLDEILQCLRALHADETGSRSIDTKHG

Radius of gyration: 16.16 Å; Cα contacts (8 Å, |Δi|>4): 60; chains: 1; bounding box: 47×45×34 Å

Solvent-accessible surface area (backbone atoms only — not comparable to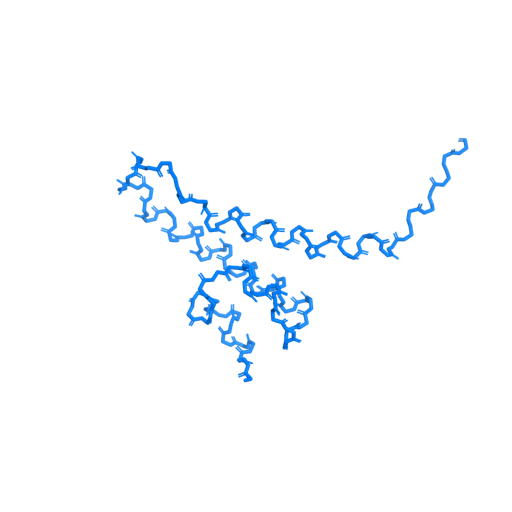 full-atom values): 5537 Å² total; per-residue (Å²): 135,82,58,62,75,53,29,46,75,43,32,72,82,74,33,95,44,61,66,53,52,72,68,38,83,90,51,53,73,69,54,38,48,50,23,43,53,43,41,48,52,52,48,53,59,52,47,66,71,47,70,86,73,64,95,77,70,97,80,71,76,53,67,60,58,51,32,52,50,50,49,48,57,55,52,51,59,60,56,75,72,56,74,90,80,71,85,81,126